Protein AF-A0A399S1W7-F1 (afdb_monomer_lite)

Radius of gyration: 25.56 Å; chains: 1; bounding box: 59×25×67 Å

Organism: NCBI:txid2304593

Secondary structure (DSSP, 8-state):
-HHHHHHHHHHHHHHHHHHHHHHH-HHHHHHHHHHHHHHHHHHHHHHHHHHHH---PPPHHHHHHHHHHHT-HHHHHHH-SEEEEE--GGGPPPTT-SSEEEEEEEEESS-EEEEEEEEEE-TTS-EEEEEEEEE--S--

pLDDT: mean 83.61, std 10.34, range [38.12, 94.06]

Structure (mmCIF, N/CA/C/O backbone):
data_AF-A0A399S1W7-F1
#
_entry.id   AF-A0A399S1W7-F1
#
loop_
_atom_site.group_PDB
_atom_site.id
_atom_site.type_symbol
_atom_site.label_atom_id
_atom_site.label_alt_id
_atom_site.label_comp_id
_atom_site.label_asym_id
_atom_site.label_entity_id
_atom_site.label_seq_id
_atom_site.pdbx_PDB_ins_code
_atom_site.Cartn_x
_atom_site.Cartn_y
_atom_site.Cartn_z
_atom_site.occupancy
_atom_site.B_iso_or_equiv
_atom_site.auth_seq_id
_atom_site.auth_comp_id
_atom_site.auth_asym_id
_atom_site.auth_atom_id
_atom_site.pdbx_PDB_model_num
ATOM 1 N N . MET A 1 1 ? 3.529 -14.231 -20.279 1.00 60.62 1 MET A N 1
ATOM 2 C CA . MET A 1 1 ? 5.004 -14.243 -20.425 1.00 60.62 1 MET A CA 1
ATOM 3 C C . MET A 1 1 ? 5.466 -14.252 -21.884 1.00 60.62 1 MET A C 1
ATOM 5 O O . MET A 1 1 ? 6.255 -13.389 -22.233 1.00 60.62 1 MET A O 1
ATOM 9 N N . ALA A 1 2 ? 4.935 -15.115 -22.764 1.00 69.19 2 ALA A N 1
ATOM 10 C CA . ALA A 1 2 ? 5.343 -15.173 -24.182 1.00 69.19 2 ALA A CA 1
ATOM 11 C C . ALA A 1 2 ? 5.276 -13.824 -24.938 1.00 69.19 2 ALA A C 1
ATOM 13 O O . ALA A 1 2 ? 6.201 -13.476 -25.664 1.00 69.19 2 ALA A O 1
ATOM 14 N N . LYS A 1 3 ? 4.233 -13.012 -24.703 1.00 66.56 3 LYS A N 1
ATOM 15 C CA . LYS A 1 3 ? 4.101 -11.672 -25.309 1.00 66.56 3 LYS A CA 1
ATOM 16 C C . LYS A 1 3 ? 5.251 -10.726 -24.934 1.00 66.56 3 LYS A C 1
ATOM 18 O O . LYS A 1 3 ? 5.726 -9.988 -25.786 1.00 66.56 3 LYS A O 1
ATOM 23 N N . ALA A 1 4 ? 5.724 -10.785 -23.688 1.00 75.88 4 ALA A N 1
ATOM 24 C CA . ALA A 1 4 ? 6.831 -9.950 -23.224 1.00 75.88 4 ALA A CA 1
ATOM 25 C C . ALA A 1 4 ? 8.151 -10.345 -23.901 1.00 75.88 4 ALA A C 1
ATOM 27 O O . ALA A 1 4 ? 8.897 -9.475 -24.332 1.00 75.88 4 ALA A O 1
ATOM 28 N N . VAL A 1 5 ? 8.396 -11.650 -24.073 1.00 83.38 5 VAL A N 1
ATOM 29 C CA . VAL A 1 5 ? 9.595 -12.166 -24.757 1.00 83.38 5 VAL A CA 1
ATOM 30 C C . VAL A 1 5 ? 9.627 -11.735 -26.225 1.00 83.38 5 VAL A C 1
ATOM 32 O O . VAL A 1 5 ? 10.665 -11.292 -26.710 1.00 83.38 5 VAL A O 1
ATOM 35 N N . ILE A 1 6 ? 8.485 -11.800 -26.918 1.00 87.38 6 ILE A N 1
ATOM 36 C CA . ILE A 1 6 ? 8.369 -11.374 -28.322 1.00 87.38 6 ILE A CA 1
ATOM 37 C C . ILE A 1 6 ? 8.650 -9.873 -28.460 1.00 87.38 6 ILE A C 1
ATOM 39 O O . ILE A 1 6 ? 9.431 -9.475 -29.322 1.00 87.38 6 ILE A O 1
ATOM 43 N N . IL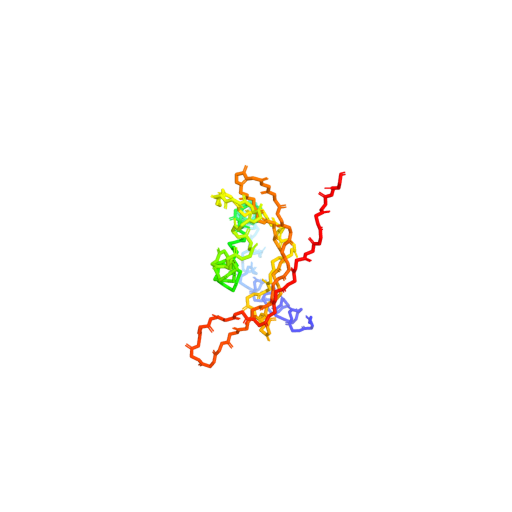E A 1 7 ? 8.070 -9.042 -27.586 1.00 83.69 7 ILE A N 1
ATOM 44 C CA . ILE A 1 7 ? 8.320 -7.591 -27.578 1.00 83.69 7 ILE A CA 1
ATOM 45 C C . ILE A 1 7 ? 9.810 -7.306 -27.354 1.00 83.69 7 ILE A C 1
ATOM 47 O O . ILE A 1 7 ? 10.390 -6.485 -28.060 1.00 83.69 7 ILE A O 1
ATOM 51 N N . LEU A 1 8 ? 10.449 -8.022 -26.428 1.00 82.50 8 LEU A N 1
ATOM 52 C CA . LEU A 1 8 ? 11.870 -7.857 -26.119 1.00 82.50 8 LEU A CA 1
ATOM 53 C C . LEU A 1 8 ? 12.758 -8.204 -27.326 1.00 82.50 8 LEU A C 1
ATOM 55 O O . LEU A 1 8 ? 13.696 -7.469 -27.629 1.00 82.50 8 LEU A O 1
ATOM 59 N N . PHE A 1 9 ? 12.417 -9.261 -28.071 1.00 86.69 9 PHE A N 1
ATOM 60 C CA . PHE A 1 9 ? 13.120 -9.648 -29.299 1.00 86.69 9 PHE A CA 1
ATOM 61 C C . PHE A 1 9 ? 12.989 -8.600 -30.411 1.00 86.69 9 PHE A C 1
ATOM 63 O O . PHE A 1 9 ? 13.986 -8.244 -31.039 1.00 86.69 9 PHE A O 1
ATOM 70 N N . VAL A 1 10 ? 11.781 -8.070 -30.627 1.00 88.75 10 VAL A N 1
ATOM 71 C CA . VAL A 1 10 ? 11.532 -7.020 -31.629 1.00 88.75 10 VAL A CA 1
ATOM 72 C C . VAL A 1 10 ? 12.302 -5.748 -31.274 1.00 88.75 10 VAL A C 1
ATOM 74 O O . VAL A 1 10 ? 13.010 -5.201 -32.117 1.00 88.75 10 VAL A O 1
ATOM 77 N N . VAL A 1 11 ? 12.234 -5.311 -30.013 1.00 87.12 11 VAL A N 1
ATOM 78 C CA . VAL A 1 11 ? 12.962 -4.129 -29.529 1.00 87.12 11 VAL A CA 1
ATOM 79 C C . VAL A 1 11 ? 14.474 -4.324 -29.657 1.00 87.12 11 VAL A C 1
ATOM 81 O O . VAL A 1 11 ? 15.167 -3.428 -30.134 1.00 87.12 11 VAL A O 1
ATOM 84 N N . SER A 1 12 ? 14.993 -5.502 -29.300 1.00 82.94 12 SER A N 1
ATOM 85 C CA . SER A 1 12 ? 16.418 -5.821 -29.429 1.00 82.94 12 SER A CA 1
ATOM 86 C C . SER A 1 12 ? 16.888 -5.804 -30.888 1.00 82.94 12 SER A C 1
ATOM 88 O O . SER A 1 12 ? 17.926 -5.213 -31.187 1.00 82.94 12 SER A O 1
ATOM 90 N N . GLY A 1 13 ? 16.102 -6.363 -31.815 1.00 85.31 13 GLY A N 1
ATOM 91 C CA . GLY A 1 13 ? 16.403 -6.337 -33.249 1.00 85.31 13 GLY A CA 1
ATOM 92 C C . GLY A 1 13 ? 16.420 -4.921 -33.833 1.00 85.31 13 GLY A C 1
ATOM 93 O O . GLY A 1 13 ? 17.345 -4.564 -34.565 1.00 85.31 13 GLY A O 1
ATOM 94 N N . VAL A 1 14 ? 15.447 -4.082 -33.461 1.00 85.12 14 VAL A N 1
ATOM 95 C CA . VAL A 1 14 ? 15.385 -2.672 -33.888 1.00 85.12 14 VAL A CA 1
ATOM 96 C C . VAL A 1 14 ? 16.563 -1.874 -33.328 1.00 85.12 14 VAL A C 1
ATOM 98 O O . VAL A 1 14 ? 17.208 -1.130 -34.068 1.00 85.12 14 VAL A O 1
ATOM 101 N N . LEU A 1 15 ? 16.898 -2.063 -32.047 1.00 83.88 15 LEU A N 1
ATOM 102 C CA . LEU A 1 15 ? 18.073 -1.443 -31.434 1.00 83.88 15 LEU A CA 1
ATOM 103 C C . LEU A 1 15 ? 19.357 -1.887 -32.138 1.00 83.88 15 LEU A C 1
ATOM 105 O O . LEU A 1 15 ? 20.172 -1.043 -32.501 1.00 83.88 15 LEU A O 1
ATOM 109 N N . TYR A 1 16 ? 19.528 -3.184 -32.402 1.00 82.69 16 TYR A N 1
ATOM 110 C CA . TYR A 1 16 ? 20.687 -3.683 -33.137 1.00 82.69 16 TYR A CA 1
ATOM 111 C C . TYR A 1 16 ? 20.820 -3.004 -34.501 1.00 82.69 16 TYR A C 1
ATOM 113 O O . TYR A 1 16 ? 21.907 -2.547 -34.844 1.00 82.69 16 TYR A O 1
ATOM 121 N N . PHE A 1 17 ? 19.723 -2.873 -35.251 1.00 84.75 17 PHE A N 1
ATOM 122 C CA . PHE A 1 17 ? 19.738 -2.232 -36.563 1.00 84.75 17 PHE A CA 1
ATOM 123 C C . PHE A 1 17 ? 20.078 -0.734 -36.485 1.00 84.75 17 PHE A C 1
ATOM 125 O O . PHE A 1 17 ? 20.904 -0.251 -37.258 1.00 84.75 17 PHE A O 1
ATOM 132 N N . LEU A 1 18 ? 19.524 -0.009 -35.507 1.00 78.62 18 LEU A N 1
ATOM 133 C CA . LEU A 1 18 ? 19.838 1.406 -35.263 1.00 78.62 18 LEU A CA 1
ATOM 134 C C . LEU A 1 18 ? 21.304 1.621 -34.854 1.00 78.62 18 LEU A C 1
ATOM 136 O O . LEU A 1 18 ? 21.938 2.589 -35.278 1.00 78.62 18 LEU A O 1
ATOM 140 N N . PHE A 1 19 ? 21.868 0.706 -34.065 1.00 76.31 19 PHE A N 1
ATOM 141 C CA . PHE A 1 19 ? 23.259 0.773 -33.616 1.00 76.31 19 PHE A CA 1
ATOM 142 C C . PHE A 1 19 ? 24.255 0.103 -34.582 1.00 76.31 19 PHE A C 1
ATOM 144 O O . PHE A 1 19 ? 25.461 0.323 -34.455 1.00 76.31 19 PHE A O 1
ATOM 151 N N . TYR A 1 20 ? 23.797 -0.650 -35.586 1.00 77.12 20 TYR A N 1
ATOM 152 C CA . TYR A 1 20 ? 24.627 -1.326 -36.592 1.00 77.12 20 TYR A CA 1
ATOM 153 C C . TYR A 1 20 ? 25.617 -0.396 -37.322 1.00 77.12 20 TYR A C 1
ATOM 155 O O . TYR A 1 20 ? 26.816 -0.710 -37.345 1.00 77.12 20 TYR A O 1
ATOM 163 N N . PRO A 1 21 ? 25.205 0.770 -37.869 1.00 71.25 21 PRO A N 1
ATOM 164 C CA . PRO A 1 21 ? 26.145 1.690 -38.516 1.00 71.25 21 PRO A CA 1
ATOM 165 C C . PRO A 1 21 ? 27.199 2.244 -37.542 1.00 71.25 21 PRO A C 1
ATOM 167 O O . PRO A 1 21 ? 28.344 2.479 -37.935 1.00 71.25 21 PRO A O 1
ATOM 170 N N . PHE A 1 22 ? 26.858 2.382 -36.257 1.00 66.88 22 PHE A N 1
ATOM 171 C CA . PHE A 1 22 ? 27.789 2.811 -35.208 1.00 66.88 22 PHE A CA 1
ATOM 172 C C . PHE A 1 22 ? 28.763 1.701 -34.784 1.00 66.88 22 PHE A C 1
ATOM 174 O O . PHE A 1 22 ? 29.920 1.987 -34.472 1.00 66.88 22 PHE A O 1
ATOM 181 N N . LEU A 1 23 ? 28.329 0.437 -34.817 1.00 68.25 23 LEU A N 1
ATOM 182 C CA . LEU A 1 23 ? 29.146 -0.740 -34.500 1.00 68.25 23 LEU A CA 1
ATOM 183 C C . LEU A 1 23 ? 30.183 -1.051 -35.590 1.00 68.25 23 LEU A C 1
ATOM 185 O O . LEU A 1 23 ? 31.301 -1.465 -35.267 1.00 68.25 23 LEU A O 1
ATOM 189 N N . LYS A 1 24 ? 29.841 -0.823 -36.867 1.00 75.38 24 LYS A N 1
ATOM 190 C CA . LYS A 1 24 ? 30.717 -1.095 -38.021 1.00 75.38 24 LYS A CA 1
ATOM 191 C C . LYS A 1 24 ? 31.921 -0.145 -38.098 1.00 75.38 24 LYS A C 1
ATOM 193 O O . LYS A 1 24 ? 32.989 -0.540 -38.563 1.00 75.38 24 LYS A O 1
ATOM 198 N N . ASN A 1 25 ? 31.789 1.093 -37.618 1.00 79.19 25 ASN A N 1
ATOM 199 C CA . ASN A 1 25 ? 32.861 2.086 -37.681 1.00 79.19 25 ASN A CA 1
ATOM 200 C C . ASN A 1 25 ? 33.778 2.010 -36.441 1.00 79.19 25 ASN A C 1
ATOM 202 O O . ASN A 1 25 ? 33.399 2.415 -35.341 1.00 79.19 25 ASN A O 1
ATOM 206 N N . ARG A 1 26 ? 35.011 1.502 -36.610 1.00 71.75 26 ARG A N 1
ATOM 207 C CA .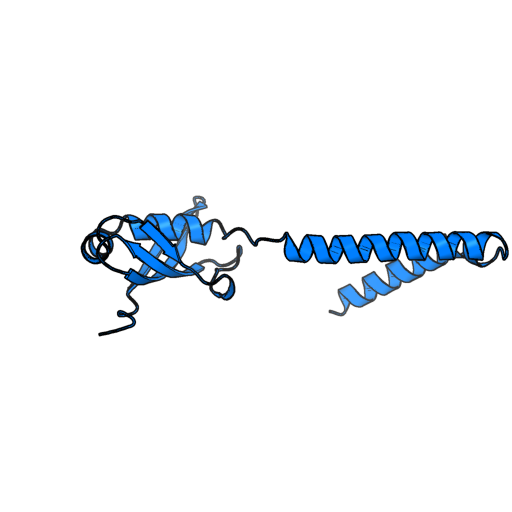 ARG A 1 26 ? 35.957 1.175 -35.514 1.00 71.75 26 ARG A CA 1
ATOM 208 C C . ARG A 1 26 ? 36.269 2.364 -34.592 1.00 71.75 26 ARG A C 1
ATOM 210 O O . ARG A 1 26 ? 36.484 2.165 -33.396 1.00 71.75 26 ARG A O 1
ATOM 217 N N . VAL A 1 27 ? 36.270 3.584 -35.137 1.00 71.25 27 VAL A N 1
ATOM 218 C CA . VAL A 1 27 ? 36.517 4.834 -34.395 1.00 71.25 27 VAL A CA 1
ATOM 219 C C . VAL A 1 27 ? 35.300 5.230 -33.550 1.00 71.25 27 VAL A C 1
ATOM 221 O O . VAL A 1 27 ? 35.448 5.561 -32.373 1.00 71.25 27 VAL A O 1
ATOM 224 N N . ASN A 1 28 ? 34.089 5.126 -34.107 1.00 74.38 28 ASN A N 1
ATOM 225 C CA . ASN A 1 28 ? 32.855 5.454 -33.387 1.00 74.38 28 ASN A CA 1
ATOM 226 C C . ASN A 1 28 ? 32.468 4.377 -32.370 1.00 74.38 28 ASN A C 1
ATOM 228 O O . ASN A 1 28 ? 31.955 4.725 -31.312 1.00 74.38 28 ASN A O 1
ATOM 232 N N . ARG A 1 29 ? 32.826 3.106 -32.598 1.00 75.75 29 ARG A N 1
ATOM 233 C CA . ARG A 1 29 ? 32.538 1.992 -31.680 1.00 75.75 29 ARG A CA 1
ATOM 234 C C . ARG A 1 29 ? 33.005 2.256 -30.246 1.00 75.75 29 ARG A C 1
ATOM 236 O O . ARG A 1 29 ? 32.268 1.988 -29.303 1.00 75.75 29 ARG A O 1
ATOM 243 N N . LYS A 1 30 ? 34.216 2.802 -30.066 1.00 77.69 30 LYS A N 1
ATOM 244 C CA . LYS A 1 30 ? 34.754 3.130 -28.730 1.00 77.69 30 LYS A CA 1
ATOM 245 C C . LYS A 1 30 ? 33.963 4.253 -28.052 1.00 77.69 30 LYS A C 1
ATOM 247 O O . LYS A 1 30 ? 33.717 4.182 -26.852 1.00 77.69 30 LYS A O 1
ATOM 252 N N . LYS A 1 31 ? 33.552 5.272 -28.817 1.00 78.44 31 LYS A N 1
ATOM 253 C CA . LYS A 1 31 ? 32.741 6.389 -28.311 1.00 78.44 31 LYS A CA 1
ATOM 254 C C . LYS A 1 31 ? 31.338 5.911 -27.934 1.00 78.44 31 LYS A C 1
ATOM 256 O O . LYS A 1 31 ? 30.892 6.192 -26.829 1.00 78.44 31 LYS A O 1
ATOM 261 N N . THR A 1 32 ? 30.685 5.137 -28.801 1.00 79.38 32 THR A N 1
ATOM 262 C CA . THR A 1 32 ? 29.346 4.583 -28.561 1.00 79.38 32 THR A CA 1
ATOM 263 C C . THR A 1 32 ? 29.329 3.644 -27.359 1.00 79.38 32 THR A C 1
ATOM 265 O O . THR A 1 32 ? 28.441 3.767 -26.527 1.00 79.38 32 THR A O 1
ATOM 268 N N . LEU A 1 33 ? 30.333 2.771 -27.203 1.00 81.88 33 LEU A N 1
ATOM 269 C CA . LEU A 1 33 ? 30.433 1.888 -26.036 1.00 81.88 33 LEU A CA 1
ATOM 270 C C . LEU A 1 33 ? 30.583 2.682 -24.730 1.00 81.88 33 LEU A C 1
ATOM 272 O O . LEU A 1 33 ? 29.940 2.364 -23.735 1.00 81.88 33 LEU A O 1
ATOM 276 N N . ARG A 1 34 ? 31.402 3.741 -24.736 1.00 82.38 34 ARG A N 1
ATOM 277 C CA . ARG A 1 34 ? 31.585 4.610 -23.567 1.00 82.38 34 ARG A CA 1
ATOM 278 C C . ARG A 1 34 ? 30.285 5.318 -23.185 1.00 82.38 34 ARG A C 1
ATOM 280 O O . ARG A 1 34 ? 29.925 5.314 -22.015 1.00 82.38 34 ARG A O 1
ATOM 287 N N . TRP A 1 35 ? 29.572 5.882 -24.161 1.00 80.88 35 TRP A N 1
ATOM 288 C CA . TRP A 1 35 ? 28.265 6.503 -23.930 1.00 80.88 35 TRP A CA 1
ATOM 289 C C . TRP A 1 35 ? 27.219 5.493 -23.459 1.00 80.88 35 TRP A C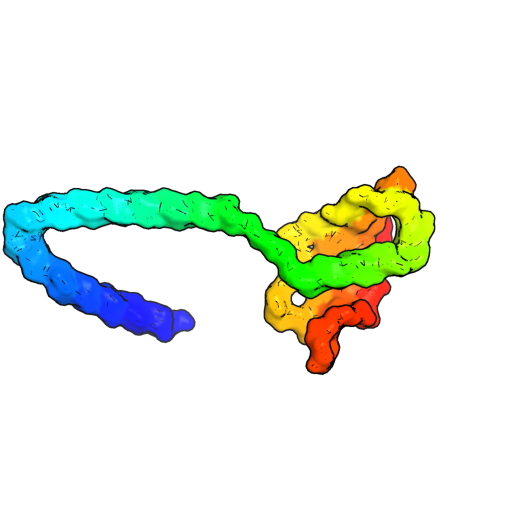 1
ATOM 291 O O . TRP A 1 35 ? 26.497 5.780 -22.512 1.00 80.88 35 TRP A O 1
ATOM 301 N N . PHE A 1 36 ? 27.183 4.298 -24.052 1.00 84.38 36 PHE A N 1
ATOM 302 C CA . PHE A 1 36 ? 26.287 3.225 -23.631 1.00 84.38 36 PHE A CA 1
ATOM 303 C C . PHE A 1 36 ? 26.506 2.852 -22.163 1.00 84.38 36 PHE A C 1
ATOM 305 O O . PHE A 1 36 ? 25.542 2.791 -21.412 1.00 84.38 36 PHE A O 1
ATOM 312 N N . LEU A 1 37 ? 27.759 2.673 -21.731 1.00 86.69 37 LEU A N 1
ATOM 313 C CA . LEU A 1 37 ? 28.072 2.359 -20.334 1.00 86.69 37 LEU A CA 1
ATOM 314 C C . LEU A 1 37 ? 27.646 3.475 -19.370 1.00 86.69 37 LEU A C 1
ATOM 316 O O . LEU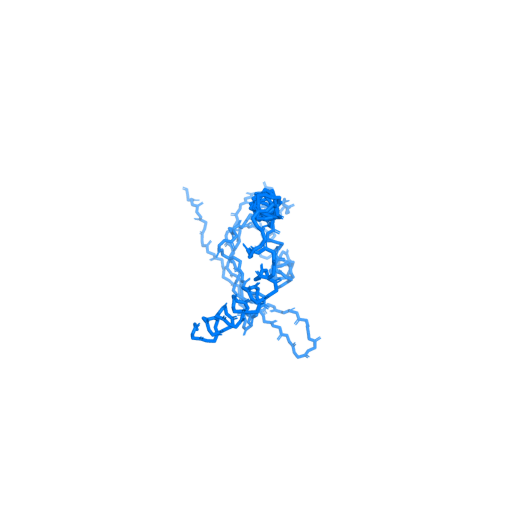 A 1 37 ? 27.136 3.179 -18.295 1.00 86.69 37 LEU A O 1
ATOM 320 N N . ILE A 1 38 ? 27.810 4.744 -19.760 1.00 86.44 38 ILE A N 1
ATOM 321 C CA . ILE A 1 38 ? 27.368 5.895 -18.955 1.00 86.44 38 ILE A CA 1
ATOM 322 C C . ILE A 1 38 ? 25.840 5.908 -18.826 1.00 86.44 38 ILE A C 1
ATOM 324 O O . ILE A 1 38 ? 25.322 6.004 -17.716 1.00 86.44 38 ILE A O 1
ATOM 328 N N . VAL A 1 39 ? 25.117 5.777 -19.943 1.00 84.69 39 VAL A N 1
ATOM 329 C CA . VAL A 1 39 ? 23.645 5.761 -19.952 1.00 84.69 39 VAL A CA 1
ATOM 330 C C . VAL A 1 39 ? 23.109 4.558 -19.180 1.00 84.69 39 VAL A C 1
ATOM 332 O O . VAL A 1 39 ? 22.175 4.700 -18.399 1.00 84.69 39 VAL A O 1
ATOM 335 N N . TYR A 1 40 ? 23.724 3.389 -19.348 1.00 84.44 40 TYR A N 1
ATOM 336 C CA . TYR A 1 40 ? 23.356 2.173 -18.633 1.00 84.44 40 TYR A CA 1
ATOM 337 C C . TYR A 1 40 ? 23.571 2.312 -17.120 1.00 84.44 40 TYR A C 1
ATOM 339 O O . TYR A 1 40 ? 22.673 1.998 -16.343 1.00 84.44 40 TYR A O 1
ATOM 347 N N . GLY A 1 41 ? 24.719 2.850 -16.694 1.00 90.00 41 GLY A N 1
ATOM 348 C CA . GLY A 1 41 ? 24.987 3.131 -15.282 1.00 90.00 41 GLY A CA 1
ATOM 349 C C . GLY A 1 41 ? 23.993 4.131 -14.686 1.00 90.00 41 GLY A C 1
ATOM 350 O O . GLY A 1 41 ? 23.458 3.892 -13.606 1.00 90.00 41 GLY A O 1
ATOM 351 N N . ALA A 1 42 ? 23.683 5.211 -15.408 1.00 88.31 42 ALA A N 1
ATOM 352 C CA . ALA 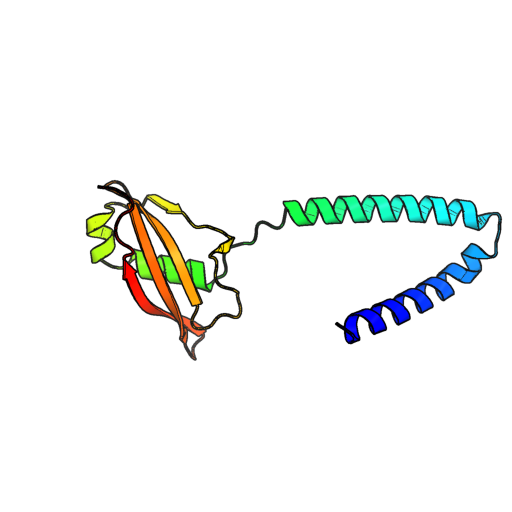A 1 42 ? 22.680 6.187 -14.984 1.00 88.31 42 ALA A CA 1
ATOM 353 C C . ALA A 1 42 ? 21.273 5.572 -14.881 1.00 88.31 42 ALA A C 1
ATOM 355 O O . ALA A 1 42 ? 20.564 5.837 -13.914 1.00 88.31 42 ALA A O 1
ATOM 356 N N . ALA A 1 43 ? 20.884 4.718 -15.832 1.00 87.25 43 ALA A N 1
ATOM 357 C CA . ALA A 1 43 ? 19.601 4.019 -15.809 1.00 87.25 43 ALA A CA 1
ATOM 358 C C . ALA A 1 43 ? 19.490 3.048 -14.623 1.00 87.25 43 ALA A C 1
ATOM 360 O O . ALA A 1 43 ? 18.441 2.992 -13.984 1.00 87.25 43 ALA A O 1
ATOM 361 N N . LEU A 1 44 ? 20.567 2.328 -14.289 1.00 87.38 44 LEU A N 1
ATOM 362 C CA . LEU A 1 44 ? 20.605 1.468 -13.103 1.00 87.38 44 LEU A CA 1
ATOM 363 C C . LEU A 1 44 ? 20.448 2.274 -11.815 1.00 87.38 44 LEU A C 1
ATOM 365 O O . LEU A 1 44 ? 19.611 1.925 -10.987 1.00 87.38 44 LEU A O 1
ATOM 369 N N . LEU A 1 45 ? 21.197 3.373 -11.673 1.00 86.50 45 LEU A N 1
ATOM 370 C CA . LEU A 1 45 ? 21.082 4.253 -10.509 1.00 86.50 45 LEU A CA 1
ATOM 371 C C . LEU A 1 45 ? 19.668 4.822 -10.385 1.00 86.50 45 LEU A C 1
ATOM 373 O O . LEU A 1 45 ? 19.071 4.750 -9.313 1.00 86.50 45 LEU A O 1
ATOM 377 N N . PHE A 1 46 ? 19.097 5.313 -11.486 1.00 86.00 46 PHE A N 1
ATOM 378 C CA . PHE A 1 46 ? 17.730 5.822 -11.501 1.00 86.00 46 PHE A CA 1
ATOM 379 C C . PHE A 1 46 ? 16.717 4.735 -11.124 1.00 86.00 46 PHE A C 1
ATOM 381 O O . PHE A 1 46 ? 15.867 4.979 -10.280 1.00 86.00 46 PHE A O 1
ATOM 388 N N . SER A 1 47 ? 16.855 3.514 -11.651 1.00 78.94 47 SER A N 1
ATOM 389 C CA . SER A 1 47 ? 15.999 2.380 -11.283 1.00 78.94 47 SER A CA 1
ATOM 390 C C . SER A 1 47 ? 16.095 2.031 -9.798 1.00 78.94 47 SER A C 1
ATOM 392 O O . SER A 1 47 ? 15.070 1.764 -9.177 1.00 78.94 47 SER A O 1
ATOM 394 N N . THR A 1 48 ? 17.299 2.031 -9.216 1.00 78.56 48 THR A N 1
ATOM 395 C CA . THR A 1 48 ? 17.465 1.777 -7.778 1.00 78.56 48 THR A CA 1
ATOM 396 C C . THR A 1 48 ? 16.848 2.890 -6.939 1.00 78.56 48 THR A C 1
ATOM 398 O O . THR A 1 48 ? 16.123 2.606 -5.994 1.00 78.56 48 THR A O 1
ATOM 401 N N . ILE A 1 49 ? 17.053 4.155 -7.314 1.00 79.75 49 ILE A N 1
ATOM 402 C CA . ILE A 1 49 ? 16.462 5.301 -6.616 1.00 79.75 49 ILE A CA 1
ATOM 403 C C . ILE A 1 49 ? 14.935 5.245 -6.723 1.00 79.75 49 ILE A C 1
ATOM 405 O O . ILE A 1 49 ? 14.260 5.319 -5.706 1.00 79.75 49 ILE A O 1
ATOM 409 N N . SER A 1 50 ? 14.367 5.037 -7.912 1.00 68.69 50 SER A N 1
ATOM 410 C CA . SER A 1 50 ? 12.916 4.915 -8.090 1.00 68.69 50 SER A CA 1
ATOM 411 C C . SER A 1 50 ? 12.311 3.763 -7.290 1.00 68.69 50 SER A C 1
ATOM 413 O O . SER A 1 50 ? 11.193 3.905 -6.806 1.00 68.69 50 SER A O 1
ATOM 415 N N . TYR A 1 51 ? 13.035 2.655 -7.116 1.00 74.75 51 TYR A N 1
ATOM 416 C CA . TYR A 1 51 ? 12.600 1.561 -6.250 1.00 74.75 51 TYR A CA 1
ATOM 417 C C . TYR A 1 51 ? 12.516 1.999 -4.780 1.00 74.75 51 TYR A C 1
ATOM 419 O O . TYR A 1 51 ? 11.498 1.772 -4.139 1.00 74.75 51 TYR A O 1
ATOM 427 N N . TYR A 1 52 ? 13.533 2.701 -4.267 1.00 68.25 52 TYR A N 1
ATOM 428 C CA . TYR A 1 52 ? 13.524 3.212 -2.889 1.00 68.25 52 TYR A CA 1
ATOM 429 C C . TYR A 1 52 ? 12.544 4.374 -2.661 1.00 68.25 52 TYR A C 1
ATOM 431 O O . TYR A 1 52 ? 12.044 4.531 -1.554 1.00 68.25 52 TYR A O 1
ATOM 439 N N . PHE A 1 53 ? 12.260 5.180 -3.687 1.00 65.62 53 PHE A N 1
ATOM 440 C CA . PHE A 1 53 ? 11.321 6.308 -3.616 1.00 65.62 53 PHE A CA 1
ATOM 441 C C . PHE A 1 53 ? 9.879 5.944 -3.980 1.00 65.62 53 PHE A C 1
ATOM 443 O O . PHE A 1 53 ? 8.992 6.792 -3.875 1.00 65.62 53 PHE A O 1
ATOM 450 N N . SER A 1 54 ? 9.617 4.703 -4.392 1.00 60.38 54 SER A N 1
ATOM 451 C CA . SER A 1 54 ? 8.254 4.192 -4.516 1.00 60.38 54 SER A CA 1
ATOM 452 C C . SER A 1 54 ? 7.731 3.852 -3.121 1.00 60.38 54 SER A C 1
ATOM 454 O O . SER A 1 54 ? 7.513 2.692 -2.794 1.00 60.38 54 SER A O 1
ATOM 456 N N . GLU A 1 55 ? 7.547 4.872 -2.278 1.00 60.62 55 GLU A N 1
ATOM 457 C CA . GLU A 1 55 ? 6.606 4.763 -1.168 1.00 60.62 55 GLU A CA 1
ATOM 458 C C . GLU A 1 55 ? 5.243 4.493 -1.806 1.00 60.62 55 GLU A C 1
ATOM 460 O O . GLU A 1 55 ? 4.616 5.390 -2.381 1.00 60.62 55 GLU A O 1
ATOM 465 N N . GLU A 1 56 ? 4.831 3.223 -1.801 1.00 69.44 56 GLU A N 1
ATOM 466 C CA . GLU A 1 56 ? 3.503 2.813 -2.232 1.00 69.44 56 GLU A CA 1
ATOM 467 C C . GLU A 1 56 ? 2.497 3.552 -1.358 1.00 69.44 56 GLU A C 1
ATOM 469 O O . GLU A 1 56 ? 2.242 3.202 -0.207 1.00 69.44 56 GLU A O 1
ATOM 474 N N . LYS A 1 57 ? 1.961 4.649 -1.898 1.00 79.31 57 LYS A N 1
ATOM 475 C CA . LYS A 1 57 ? 0.883 5.372 -1.241 1.00 79.31 57 LYS A CA 1
ATOM 476 C C . LYS A 1 57 ? -0.257 4.381 -1.020 1.00 79.31 57 LYS A C 1
ATOM 478 O O . LYS A 1 57 ? -0.637 3.700 -1.979 1.00 79.31 57 LYS A O 1
ATOM 483 N N . PRO A 1 58 ? -0.823 4.315 0.195 1.00 85.62 58 PRO A N 1
ATOM 484 C CA . PRO A 1 58 ? -1.930 3.419 0.457 1.00 85.62 58 PRO A CA 1
ATOM 485 C C . PRO A 1 58 ? -3.079 3.721 -0.518 1.00 85.62 58 PRO A C 1
ATOM 487 O O . PRO A 1 58 ? -3.350 4.892 -0.816 1.00 85.62 58 PRO A O 1
ATOM 490 N N . PRO A 1 59 ? -3.747 2.685 -1.047 1.00 89.19 59 PRO A N 1
ATOM 491 C CA . PRO A 1 59 ? -4.818 2.850 -2.015 1.00 89.19 59 PRO A CA 1
ATOM 492 C C . PRO A 1 59 ? -6.002 3.595 -1.393 1.00 89.19 59 PRO A C 1
ATOM 494 O O . PRO A 1 59 ? -6.251 3.534 -0.188 1.00 89.19 59 PRO A O 1
ATOM 497 N N . GLU A 1 60 ? -6.783 4.265 -2.238 1.00 90.00 60 GLU A N 1
ATOM 498 C CA . GLU A 1 60 ? -7.962 5.031 -1.813 1.00 90.00 60 GLU A CA 1
ATOM 499 C C . GLU A 1 60 ? -8.961 4.179 -1.009 1.00 90.00 60 GLU A C 1
ATOM 501 O O . GLU A 1 60 ? -9.538 4.657 -0.034 1.00 90.00 60 GLU A O 1
ATOM 506 N N . SER A 1 61 ? -9.113 2.901 -1.375 1.00 90.31 61 SER A N 1
ATOM 507 C CA . SER A 1 61 ? -9.956 1.929 -0.667 1.00 90.31 61 SER A CA 1
ATOM 508 C C . SER A 1 61 ? -9.572 1.778 0.804 1.00 90.31 61 SER A C 1
ATOM 510 O O . SER A 1 61 ? -10.445 1.717 1.669 1.00 90.31 61 SER A O 1
ATOM 512 N N . PHE A 1 62 ? -8.270 1.762 1.092 1.00 92.75 62 PHE A N 1
ATOM 513 C CA . PHE A 1 62 ? -7.748 1.663 2.445 1.00 92.75 62 PHE A CA 1
ATOM 514 C C . PHE A 1 62 ? -7.990 2.955 3.221 1.00 92.75 62 PHE A C 1
ATOM 516 O O . PHE A 1 62 ? -8.523 2.908 4.327 1.00 92.75 62 PHE A O 1
ATOM 523 N N . LEU A 1 63 ? -7.667 4.111 2.631 1.00 92.00 63 LEU A N 1
ATOM 524 C CA . LEU A 1 63 ? -7.845 5.411 3.285 1.00 92.00 63 LEU A CA 1
ATOM 525 C C . LEU A 1 63 ? -9.311 5.661 3.666 1.00 92.00 63 LEU A C 1
ATOM 527 O O . LEU A 1 63 ? -9.600 5.948 4.827 1.00 92.00 63 LEU A O 1
ATOM 531 N N . GLN A 1 64 ? -10.238 5.472 2.722 1.00 92.50 64 GLN A N 1
ATOM 532 C CA . GLN A 1 64 ? -11.668 5.653 2.989 1.00 92.50 64 GLN A CA 1
ATOM 533 C C . GLN A 1 64 ? -12.203 4.602 3.963 1.00 92.50 64 GLN A C 1
ATOM 535 O O . GLN A 1 64 ? -12.986 4.919 4.856 1.00 92.50 64 GLN A O 1
ATOM 540 N N . GLY A 1 65 ? -11.768 3.346 3.839 1.00 91.25 65 GLY A N 1
ATOM 541 C CA . GLY A 1 65 ? -12.198 2.295 4.753 1.00 91.25 65 GLY A CA 1
ATOM 542 C C . GLY A 1 65 ? -11.757 2.532 6.194 1.00 91.25 65 GLY A C 1
ATOM 543 O O . GLY A 1 65 ? -12.550 2.361 7.117 1.00 91.25 65 GLY A O 1
ATOM 544 N N . VAL A 1 66 ? -10.530 3.008 6.396 1.00 92.44 66 VAL A N 1
ATOM 545 C CA . VAL A 1 66 ? -10.026 3.419 7.710 1.00 92.44 66 VAL A CA 1
ATOM 546 C C . VAL A 1 66 ? -10.869 4.555 8.297 1.00 92.44 66 VAL A C 1
ATOM 548 O O . VAL A 1 66 ? -11.179 4.527 9.487 1.00 92.44 66 VAL A O 1
ATOM 551 N N . GLU A 1 67 ? -11.265 5.546 7.495 1.00 92.31 67 GLU A N 1
ATOM 552 C CA . GLU A 1 67 ? -12.142 6.632 7.953 1.00 92.31 67 GLU A CA 1
ATOM 553 C C . GLU A 1 67 ? -13.526 6.131 8.375 1.00 92.31 67 GLU A C 1
ATOM 555 O O . GLU A 1 67 ? -14.012 6.518 9.439 1.00 92.31 67 GLU A O 1
ATOM 560 N N . LEU A 1 68 ? -14.126 5.221 7.601 1.00 91.56 68 LEU A N 1
ATOM 561 C CA . LEU A 1 68 ? -15.411 4.602 7.941 1.00 91.56 68 LEU A CA 1
ATOM 562 C C . LEU A 1 68 ? -15.336 3.822 9.259 1.00 91.56 68 LEU A C 1
ATOM 564 O O . LEU A 1 68 ? -16.241 3.903 10.088 1.00 91.56 68 LEU A O 1
ATOM 568 N N . VAL A 1 69 ? -14.239 3.097 9.481 1.00 90.06 69 VAL A N 1
ATOM 569 C CA . VAL A 1 69 ? -14.021 2.340 10.719 1.00 90.06 69 VAL A CA 1
ATOM 570 C C . VAL A 1 69 ? -13.805 3.275 11.914 1.00 90.06 69 VAL A C 1
ATOM 572 O O . VAL A 1 69 ? -14.377 3.042 12.976 1.00 90.06 69 VAL A O 1
ATOM 575 N N . LYS A 1 70 ? -13.048 4.371 11.761 1.00 89.56 70 LYS A N 1
ATOM 576 C CA . LYS A 1 70 ? -12.828 5.363 12.836 1.00 89.56 70 LYS A CA 1
ATOM 577 C C . LYS A 1 70 ? -14.120 5.999 13.354 1.00 89.56 70 LYS A C 1
ATOM 579 O O . LYS A 1 70 ? -14.152 6.459 14.491 1.00 89.56 70 LYS A O 1
ATOM 584 N N . GLN A 1 71 ? -15.165 6.050 12.532 1.00 88.31 71 GLN A N 1
ATOM 585 C CA . GLN A 1 71 ? -16.463 6.607 12.913 1.00 88.31 71 GLN A CA 1
ATOM 586 C C . GLN A 1 71 ? -17.326 5.627 13.727 1.00 88.31 71 GLN A C 1
ATOM 588 O O . GLN A 1 71 ? -18.371 6.029 14.237 1.00 88.31 71 GLN A O 1
ATOM 593 N N . GLN A 1 72 ? -16.915 4.361 13.887 1.00 87.56 72 GLN A N 1
ATOM 594 C CA . GLN A 1 72 ? -17.677 3.382 14.660 1.00 87.56 72 GLN A CA 1
ATOM 595 C C . GLN A 1 72 ? -17.596 3.668 16.173 1.00 87.56 72 GLN A C 1
ATOM 597 O O . GLN A 1 72 ? -16.515 3.560 16.760 1.00 87.56 72 GLN A O 1
ATOM 602 N N . PRO A 1 73 ? -18.730 3.932 16.858 1.00 86.12 73 PRO A N 1
ATOM 603 C CA . PRO A 1 73 ? -18.729 4.279 18.283 1.00 86.12 73 PRO A CA 1
ATOM 604 C C . PRO A 1 73 ? -18.106 3.207 19.187 1.00 86.12 73 PRO A C 1
ATOM 606 O O . PRO A 1 73 ? -17.475 3.534 20.190 1.00 86.12 73 PRO A O 1
ATOM 609 N N . GLN A 1 74 ? -18.253 1.932 18.808 1.00 87.12 74 GLN A N 1
ATOM 610 C CA . GLN A 1 74 ? -17.749 0.778 19.562 1.00 87.12 74 GLN A CA 1
ATOM 611 C C . GLN A 1 74 ? -16.216 0.741 19.642 1.00 87.12 74 GLN A C 1
ATOM 613 O O . GLN A 1 74 ? -15.656 0.274 20.632 1.00 87.12 74 GLN A O 1
ATOM 618 N N . LEU A 1 75 ? -15.529 1.241 18.611 1.00 84.12 75 LEU A N 1
ATOM 619 C CA . LEU A 1 75 ? -14.069 1.287 18.576 1.00 84.12 75 LEU A CA 1
ATOM 620 C C . LEU A 1 75 ? -13.553 2.496 19.348 1.00 84.12 75 LEU A C 1
ATOM 622 O O . LEU A 1 75 ? -12.626 2.363 20.147 1.00 84.12 75 LEU A O 1
ATOM 626 N N . THR A 1 76 ? -14.203 3.650 19.192 1.00 84.25 76 THR A N 1
ATOM 627 C CA . THR A 1 76 ? -13.856 4.881 19.916 1.00 84.25 76 THR A CA 1
ATOM 628 C C . THR A 1 76 ? -13.936 4.695 21.430 1.00 84.25 76 THR A C 1
ATOM 630 O O . THR A 1 76 ? -13.061 5.171 22.150 1.00 84.25 76 THR A O 1
ATOM 633 N N . SER A 1 77 ? -14.921 3.941 21.935 1.00 86.75 77 SER A N 1
ATOM 634 C CA . SER A 1 77 ? -15.006 3.637 23.369 1.00 86.75 77 SER A CA 1
ATOM 635 C C . SER A 1 77 ? -13.864 2.750 23.879 1.00 86.75 77 SER A C 1
ATOM 637 O O . SER A 1 77 ? -13.543 2.810 25.061 1.00 86.75 77 SER A O 1
ATOM 639 N N . LYS A 1 78 ? -13.245 1.936 23.011 1.00 85.06 78 LYS A N 1
ATOM 640 C CA . LYS A 1 78 ? -12.143 1.026 23.371 1.00 85.06 78 LYS A CA 1
ATOM 641 C C . LYS A 1 78 ? -10.776 1.699 23.296 1.00 85.06 78 LYS A C 1
ATOM 643 O O . LYS A 1 78 ? -9.970 1.559 24.210 1.00 85.06 78 LYS A O 1
ATOM 648 N N . ILE A 1 79 ? -10.509 2.437 22.220 1.00 88.69 79 ILE A N 1
ATOM 649 C CA . ILE A 1 79 ? -9.196 3.066 22.002 1.00 88.69 79 ILE A CA 1
ATOM 650 C C . ILE A 1 79 ? -9.085 4.452 22.651 1.00 88.69 79 ILE A C 1
ATOM 652 O O . ILE A 1 79 ? -7.975 4.943 22.853 1.00 88.69 79 ILE A O 1
ATOM 656 N N . GLY A 1 80 ? -10.205 5.096 22.994 1.00 88.75 80 GLY A N 1
ATOM 657 C CA . GLY A 1 80 ? -10.234 6.486 23.447 1.00 88.75 80 GLY A CA 1
ATOM 658 C C . GLY A 1 80 ? -10.064 7.470 22.284 1.00 88.75 80 GLY A C 1
ATOM 659 O O . GLY A 1 80 ? -10.597 7.262 21.195 1.00 88.75 80 GLY A O 1
ATOM 660 N N . GLN A 1 81 ? -9.319 8.560 22.495 1.00 89.88 81 GLN A N 1
ATOM 661 C CA . GLN A 1 81 ? -9.037 9.511 21.416 1.00 89.88 81 GLN A CA 1
ATOM 662 C C . GLN A 1 81 ? -8.065 8.890 20.411 1.00 89.88 81 GLN A C 1
ATOM 664 O O . GLN A 1 81 ? -7.008 8.387 20.793 1.00 89.88 81 GLN A O 1
ATOM 669 N N . PHE A 1 82 ? -8.418 8.939 19.127 1.00 91.62 82 PHE A N 1
ATOM 670 C CA . PHE A 1 82 ? -7.582 8.436 18.040 1.00 91.62 82 PHE A CA 1
ATOM 671 C C . PHE A 1 82 ? -6.210 9.134 18.016 1.00 91.62 82 PHE A C 1
ATOM 673 O O . PHE A 1 82 ? -6.138 10.360 18.070 1.00 91.62 82 PHE A O 1
ATOM 680 N N . LYS A 1 83 ? -5.132 8.349 17.891 1.00 91.94 83 LYS A N 1
ATOM 681 C CA . LYS A 1 83 ? -3.761 8.852 17.723 1.00 91.94 83 LYS A CA 1
ATOM 682 C C . LYS A 1 83 ? -3.206 8.538 16.342 1.00 91.94 83 LYS A C 1
ATOM 684 O O . LYS A 1 83 ? -2.823 9.450 15.618 1.00 91.94 83 LYS A O 1
ATOM 689 N N . GLN A 1 84 ? -3.139 7.256 15.986 1.00 92.75 84 GLN A N 1
ATOM 690 C CA . GLN A 1 84 ? -2.521 6.820 14.734 1.00 92.75 84 GLN A CA 1
ATOM 691 C C . GLN A 1 84 ? -3.076 5.486 14.231 1.00 92.75 84 GLN A C 1
ATOM 693 O O . GLN A 1 84 ? -3.697 4.726 14.976 1.00 92.75 84 GLN A O 1
ATOM 698 N N . VAL A 1 85 ? -2.848 5.218 12.944 1.00 93.06 85 VAL A N 1
ATOM 699 C CA . VAL A 1 85 ? -3.130 3.931 12.298 1.00 93.06 85 VAL A CA 1
ATOM 700 C C . VAL A 1 85 ? -1.800 3.282 11.966 1.00 93.06 85 VAL A C 1
ATOM 702 O O . VAL A 1 85 ? -0.956 3.914 11.337 1.00 93.06 85 VAL A O 1
ATOM 705 N N . VAL A 1 86 ? -1.628 2.032 12.375 1.00 91.75 86 VAL A N 1
ATOM 706 C CA . VAL A 1 86 ? -0.462 1.216 12.037 1.00 91.75 86 VAL A CA 1
ATOM 707 C C . VAL A 1 86 ? -0.928 0.102 11.111 1.00 91.75 86 VAL A C 1
ATOM 709 O O . VAL A 1 86 ? -1.921 -0.559 11.398 1.00 91.75 86 VAL A O 1
ATOM 712 N N . TYR A 1 87 ? -0.240 -0.100 9.995 1.00 91.31 87 TYR A N 1
ATOM 713 C CA . TYR A 1 87 ? -0.555 -1.146 9.026 1.00 91.31 87 TYR A CA 1
ATOM 714 C C . TYR A 1 87 ? 0.731 -1.679 8.401 1.00 91.31 87 TYR A C 1
ATOM 716 O O . TYR A 1 87 ? 1.759 -1.001 8.410 1.00 91.31 87 TYR A O 1
ATOM 724 N N . ASN A 1 88 ? 0.668 -2.903 7.886 1.00 88.19 88 ASN A N 1
ATOM 725 C CA . ASN A 1 88 ? 1.734 -3.488 7.088 1.00 88.19 88 ASN A CA 1
ATOM 726 C C . ASN A 1 88 ? 1.448 -3.213 5.606 1.00 88.19 88 ASN A C 1
ATOM 728 O O . ASN A 1 88 ? 0.317 -3.394 5.154 1.00 88.19 88 ASN A O 1
ATOM 732 N N . ASN A 1 89 ? 2.462 -2.796 4.848 1.00 85.00 89 ASN A N 1
ATOM 733 C CA . ASN A 1 89 ? 2.324 -2.560 3.410 1.00 85.00 89 ASN A CA 1
ATOM 734 C C . ASN A 1 89 ? 1.964 -3.846 2.652 1.00 85.00 89 ASN A C 1
ATOM 736 O O . ASN A 1 89 ? 1.245 -3.788 1.660 1.00 85.00 89 ASN A O 1
ATOM 740 N N . GLU A 1 90 ? 2.397 -5.007 3.150 1.00 85.56 90 GLU A N 1
ATOM 741 C CA . GLU A 1 90 ? 2.065 -6.314 2.565 1.00 85.56 90 GLU A CA 1
ATOM 742 C C . GLU A 1 90 ? 0.579 -6.684 2.721 1.00 85.56 90 GLU A C 1
ATOM 744 O O . GLU A 1 90 ? 0.063 -7.489 1.946 1.00 85.56 90 GLU A O 1
ATOM 749 N N . ASP A 1 91 ? -0.111 -6.075 3.691 1.00 86.44 91 ASP A N 1
ATOM 750 C CA . ASP A 1 91 ? -1.533 -6.294 3.975 1.00 86.44 91 ASP A CA 1
ATOM 751 C C . ASP A 1 91 ? -2.444 -5.247 3.305 1.00 86.44 91 AS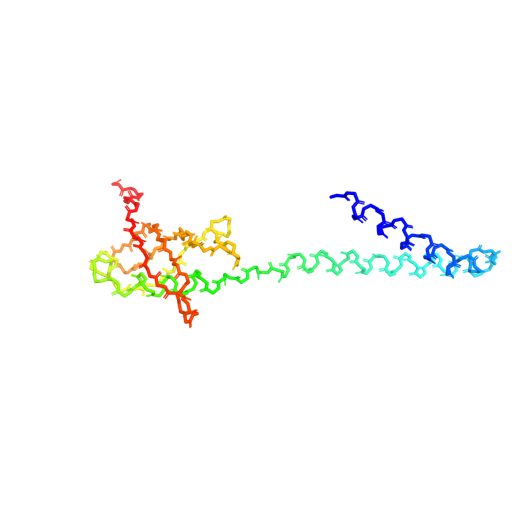P A C 1
ATOM 753 O O . ASP A 1 91 ? -3.663 -5.252 3.510 1.00 86.44 91 ASP A O 1
ATOM 757 N N . LEU A 1 92 ? -1.881 -4.326 2.512 1.00 89.69 92 LEU A N 1
ATOM 758 C CA . LEU A 1 92 ? -2.676 -3.354 1.770 1.00 89.69 92 LEU A CA 1
ATOM 759 C C . LEU A 1 92 ? -3.463 -4.047 0.645 1.00 89.69 92 LEU A C 1
ATOM 761 O O . LEU A 1 92 ? -2.916 -4.879 -0.085 1.00 89.69 92 LEU A O 1
ATOM 765 N N . PRO A 1 93 ? -4.742 -3.684 0.440 1.00 89.38 93 PRO A N 1
ATOM 766 C CA . PRO A 1 93 ? -5.509 -4.208 -0.681 1.00 89.38 93 PRO A CA 1
ATOM 767 C C . PRO A 1 93 ? -4.916 -3.717 -2.003 1.00 89.38 93 PRO A C 1
ATOM 769 O O . PRO A 1 93 ? -4.339 -2.633 -2.090 1.00 89.38 93 PRO A O 1
ATOM 772 N N . ARG A 1 94 ? -5.113 -4.463 -3.088 1.00 87.00 94 ARG A N 1
ATOM 773 C CA . ARG A 1 94 ? -4.728 -3.966 -4.413 1.00 87.00 94 ARG A CA 1
ATOM 774 C C . ARG A 1 94 ? -5.726 -2.897 -4.867 1.00 87.00 94 ARG A C 1
ATOM 776 O O . ARG A 1 94 ? -6.911 -2.990 -4.546 1.00 87.00 94 ARG A O 1
ATOM 783 N N . PRO A 1 95 ? -5.318 -1.927 -5.707 1.00 84.75 95 PRO A N 1
ATOM 784 C CA . PRO A 1 95 ? -6.240 -0.922 -6.247 1.00 84.75 95 PRO A CA 1
ATOM 785 C C . PRO A 1 95 ? -7.432 -1.507 -7.029 1.00 84.75 95 PRO A C 1
ATOM 787 O O . PRO A 1 95 ? -8.462 -0.852 -7.170 1.00 84.75 95 PRO A O 1
ATOM 790 N N . SER A 1 96 ? -7.285 -2.727 -7.554 1.00 86.25 96 SER A N 1
ATOM 791 C CA . SER A 1 96 ? -8.317 -3.467 -8.288 1.00 86.25 96 SER A CA 1
ATOM 792 C C . SER A 1 96 ? -9.286 -4.260 -7.406 1.00 86.25 96 SER A C 1
ATOM 794 O O . SER A 1 96 ? -10.257 -4.798 -7.937 1.00 86.25 96 SER A O 1
ATOM 796 N N . ASP A 1 97 ? -9.023 -4.393 -6.104 1.00 87.50 97 ASP A N 1
ATOM 797 C CA . ASP A 1 97 ? -9.795 -5.283 -5.236 1.00 87.50 97 ASP A CA 1
ATOM 798 C C . ASP A 1 97 ? -11.156 -4.665 -4.888 1.00 87.50 97 ASP A C 1
ATOM 800 O O . ASP A 1 97 ? -11.250 -3.540 -4.396 1.00 87.50 97 ASP A O 1
ATOM 804 N N . ASN A 1 98 ? -12.232 -5.410 -5.152 1.00 90.06 98 ASN A N 1
ATOM 805 C CA . ASN A 1 98 ? -13.595 -5.054 -4.768 1.00 90.06 98 ASN A CA 1
ATOM 806 C C . ASN A 1 98 ? -14.419 -6.340 -4.535 1.00 90.06 98 ASN A C 1
ATOM 808 O O . ASN A 1 98 ? -14.745 -7.020 -5.511 1.00 90.06 98 ASN A O 1
ATOM 812 N N . PRO A 1 99 ? -14.775 -6.688 -3.287 1.00 91.88 99 PRO A N 1
ATOM 813 C CA . PRO A 1 99 ? -14.483 -5.952 -2.057 1.00 91.88 99 PRO A CA 1
ATOM 814 C C . PRO A 1 99 ? -12.993 -5.996 -1.679 1.00 91.88 99 PRO A C 1
ATOM 816 O O . PRO A 1 99 ? -12.318 -6.999 -1.900 1.00 91.88 99 PRO A O 1
ATOM 819 N N . ALA A 1 100 ? -12.497 -4.911 -1.090 1.00 92.50 100 ALA A N 1
ATOM 820 C CA . ALA A 1 100 ? -11.160 -4.809 -0.521 1.00 92.50 100 ALA A CA 1
ATOM 821 C C . ALA A 1 100 ? -11.187 -5.218 0.959 1.00 92.50 100 ALA A C 1
ATOM 823 O O . ALA A 1 100 ? -12.048 -4.773 1.722 1.00 92.50 100 ALA A O 1
ATOM 824 N N . ILE A 1 101 ? -10.235 -6.060 1.357 1.00 93.56 101 ILE A N 1
ATOM 825 C CA . ILE A 1 101 ? -10.030 -6.480 2.746 1.00 93.56 101 ILE A CA 1
ATOM 826 C C . ILE A 1 101 ? -8.919 -5.610 3.329 1.00 93.56 101 ILE A C 1
ATOM 828 O O . ILE A 1 101 ? -7.872 -5.439 2.713 1.00 93.56 101 ILE A O 1
ATOM 832 N N . LEU A 1 102 ? -9.169 -5.038 4.498 1.00 93.50 102 LEU A N 1
ATOM 833 C CA . LEU A 1 102 ? -8.303 -4.093 5.182 1.00 93.50 102 LEU A CA 1
ATOM 834 C C . LEU A 1 102 ? -7.888 -4.703 6.513 1.00 93.50 102 LEU A C 1
ATOM 836 O O . LEU A 1 102 ? -8.750 -5.081 7.304 1.00 93.50 102 LEU A O 1
ATOM 840 N N . LYS A 1 103 ? -6.585 -4.747 6.778 1.00 93.19 103 LYS A N 1
ATOM 841 C CA . LYS A 1 103 ? -6.035 -5.164 8.069 1.00 93.19 103 LYS A CA 1
ATOM 842 C C . LYS A 1 103 ? -5.153 -4.054 8.606 1.00 93.19 103 LYS A C 1
ATOM 844 O O . LYS A 1 103 ? -4.180 -3.660 7.970 1.00 93.19 103 LYS A O 1
ATOM 849 N N . PHE A 1 104 ? -5.523 -3.507 9.755 1.00 93.25 104 PHE A N 1
ATOM 850 C CA . PHE A 1 104 ? -4.776 -2.423 10.383 1.00 93.25 104 PHE A CA 1
ATOM 851 C C . PHE A 1 104 ? -5.028 -2.373 11.885 1.00 93.25 104 PHE A C 1
ATOM 853 O O . PHE A 1 104 ? -6.025 -2.875 12.394 1.00 93.25 104 PHE A O 1
ATOM 860 N N . THR A 1 105 ? -4.127 -1.716 12.600 1.00 92.94 105 THR A N 1
ATOM 861 C CA . THR A 1 105 ? -4.226 -1.476 14.035 1.00 92.94 105 THR A CA 1
ATOM 862 C C . THR A 1 105 ? -4.568 -0.014 14.277 1.00 92.94 105 THR A C 1
ATOM 864 O O . THR A 1 105 ? -3.829 0.891 13.882 1.00 92.94 105 THR A O 1
ATOM 867 N N . LEU A 1 106 ? -5.688 0.227 14.954 1.00 91.94 106 LEU A N 1
ATOM 868 C CA . LEU A 1 106 ? -6.057 1.545 15.453 1.00 91.94 106 LEU A CA 1
ATOM 869 C C . LEU A 1 106 ? -5.452 1.748 16.833 1.00 91.94 106 LEU A C 1
ATOM 871 O O . LEU A 1 106 ? -5.721 0.975 17.748 1.00 91.94 106 LEU A O 1
ATOM 875 N N . GLN A 1 107 ? -4.666 2.808 16.990 1.00 92.06 107 GLN A N 1
ATOM 876 C CA . GLN A 1 107 ? -4.097 3.197 18.273 1.00 92.06 107 GLN A CA 1
ATOM 877 C C . GLN A 1 107 ? -4.740 4.491 18.756 1.00 92.06 107 GLN A C 1
ATOM 879 O O . GLN A 1 107 ? -4.802 5.485 18.023 1.00 92.06 107 GLN A O 1
ATOM 884 N N . GLY A 1 108 ? -5.196 4.484 20.003 1.00 91.19 108 GLY A N 1
ATOM 885 C CA . GLY A 1 108 ? -5.723 5.658 20.680 1.00 91.19 108 GLY A CA 1
ATOM 886 C C . GLY A 1 108 ? -5.026 5.935 22.009 1.00 91.19 108 GLY A C 1
ATOM 887 O O . GLY A 1 108 ? -3.954 5.407 22.305 1.00 91.19 108 GLY A O 1
ATOM 888 N N . THR A 1 109 ? -5.602 6.830 22.805 1.00 91.19 109 THR A N 1
ATOM 889 C CA . THR A 1 109 ? -5.077 7.203 24.126 1.00 91.19 109 THR A CA 1
ATOM 890 C C . THR A 1 109 ? -5.164 6.087 25.156 1.00 91.19 109 THR A C 1
ATOM 892 O O . THR A 1 109 ? -4.299 6.021 26.023 1.00 91.19 109 THR A O 1
ATOM 895 N N . SER A 1 110 ? -6.199 5.255 25.072 1.00 88.56 110 SER A N 1
ATOM 896 C CA . SER A 1 110 ? -6.546 4.263 26.094 1.00 88.56 110 SER A CA 1
ATOM 897 C C . SER A 1 110 ? -6.119 2.844 25.722 1.00 88.56 110 SER A C 1
ATOM 899 O O . SER A 1 110 ? -6.076 1.980 26.589 1.00 88.56 110 SER A O 1
ATOM 901 N N . GLY A 1 111 ? -5.792 2.595 24.452 1.00 88.56 111 GLY A N 1
ATOM 902 C CA . GLY A 1 111 ? -5.384 1.275 23.986 1.00 88.56 111 GLY A CA 1
ATOM 903 C C . GLY A 1 111 ? -5.209 1.193 22.473 1.00 88.56 111 GLY A C 1
ATOM 904 O O . GLY A 1 111 ? -5.314 2.193 21.756 1.00 88.56 111 GLY A O 1
ATOM 905 N N . ALA A 1 112 ? -4.949 -0.021 21.997 1.00 89.69 112 ALA A N 1
ATOM 906 C CA . ALA A 1 112 ? -4.852 -0.353 20.583 1.00 89.69 112 ALA A CA 1
ATOM 907 C C . ALA A 1 112 ? -5.769 -1.536 20.257 1.00 89.69 112 ALA A C 1
ATOM 909 O O . ALA A 1 112 ? -5.900 -2.455 21.061 1.00 89.69 112 ALA A O 1
ATOM 910 N N . VAL A 1 113 ? -6.391 -1.512 19.080 1.00 90.50 113 VAL A N 1
ATOM 911 C CA . VAL A 1 113 ? -7.274 -2.581 18.598 1.00 90.50 113 VAL A CA 1
ATOM 912 C C . VAL A 1 113 ? -6.884 -2.940 17.173 1.00 90.50 113 VAL A C 1
ATOM 914 O O . VAL A 1 113 ? -6.727 -2.055 16.327 1.00 90.50 113 VAL A O 1
ATOM 917 N N . GLN A 1 114 ? -6.726 -4.235 16.910 1.00 92.12 114 GLN A N 1
ATOM 918 C CA . GLN A 1 114 ? -6.531 -4.748 15.562 1.00 92.12 114 GLN A CA 1
ATOM 919 C C . GLN A 1 114 ? -7.894 -4.917 14.887 1.00 92.12 114 GLN A C 1
ATOM 921 O O . GLN A 1 114 ? -8.806 -5.550 15.421 1.00 92.12 114 GLN A O 1
ATOM 926 N N . VAL A 1 115 ? -8.035 -4.319 13.711 1.00 91.50 115 VAL A N 1
ATOM 927 C CA . VAL A 1 115 ? -9.275 -4.307 12.945 1.00 91.50 115 VAL A CA 1
ATOM 928 C C . VAL A 1 115 ? -9.051 -5.007 11.617 1.00 91.50 115 VAL A C 1
ATOM 930 O O . VAL A 1 115 ? -8.115 -4.692 10.878 1.00 91.50 115 VAL A O 1
ATOM 933 N N . GLU A 1 116 ? -9.957 -5.927 11.308 1.00 93.88 116 GLU A N 1
ATOM 934 C CA . GLU A 1 116 ? -10.137 -6.467 9.972 1.00 93.88 116 GLU A CA 1
ATOM 935 C C . GLU A 1 116 ? -11.472 -5.960 9.425 1.00 93.88 116 GLU A C 1
ATOM 937 O O . GLU A 1 116 ? -12.540 -6.216 9.979 1.00 93.88 116 GLU A O 1
ATOM 942 N N . ALA A 1 117 ? -11.420 -5.175 8.356 1.00 93.12 117 ALA A N 1
ATOM 943 C CA . ALA A 1 117 ? -12.592 -4.552 7.761 1.00 93.12 117 ALA A CA 1
ATOM 944 C C . ALA A 1 117 ? -12.676 -4.888 6.279 1.00 93.12 117 ALA A C 1
ATOM 946 O O . ALA A 1 117 ? -11.670 -4.943 5.580 1.00 93.12 117 ALA A O 1
ATOM 947 N N . LYS A 1 118 ? -13.888 -5.070 5.774 1.00 94.06 118 LYS A N 1
ATOM 948 C CA . LYS A 1 118 ? -14.148 -5.332 4.363 1.00 94.06 118 LYS A CA 1
ATOM 949 C C . LYS A 1 118 ? -14.954 -4.184 3.791 1.00 94.06 118 LYS A C 1
ATOM 951 O O . LYS A 1 118 ? -16.056 -3.893 4.264 1.00 94.06 118 LYS A O 1
ATOM 956 N N . VAL A 1 119 ? -14.422 -3.539 2.763 1.00 93.50 119 VAL A N 1
ATOM 957 C CA . VAL A 1 119 ? -15.066 -2.410 2.089 1.00 93.50 119 VAL A CA 1
ATOM 958 C C . VAL A 1 119 ? -15.364 -2.751 0.641 1.00 93.50 119 VAL A C 1
ATOM 960 O O . VAL A 1 119 ? -14.569 -3.397 -0.035 1.00 93.50 119 VAL A O 1
ATOM 963 N N . ALA A 1 120 ? -16.512 -2.309 0.146 1.00 94.06 120 ALA A N 1
ATOM 964 C CA . ALA A 1 120 ? -16.907 -2.499 -1.242 1.00 94.06 120 ALA A CA 1
ATOM 965 C C . ALA A 1 120 ? -17.141 -1.151 -1.918 1.00 94.06 120 ALA A C 1
ATOM 967 O O . ALA A 1 120 ? -17.586 -0.189 -1.288 1.00 94.06 120 ALA A O 1
ATOM 968 N N . LYS A 1 121 ? -16.853 -1.082 -3.218 1.00 92.50 121 LYS A N 1
ATOM 969 C CA . LYS A 1 121 ? -17.115 0.106 -4.033 1.00 92.50 121 LYS A CA 1
ATOM 970 C C . LYS A 1 121 ? -18.503 0.001 -4.652 1.00 92.50 121 LYS A C 1
ATOM 972 O O . LYS A 1 121 ? -18.801 -0.959 -5.365 1.00 92.50 121 LYS A O 1
ATOM 977 N N . GLY A 1 122 ? -19.360 0.978 -4.369 1.00 89.69 122 GLY A N 1
ATOM 978 C CA . GLY A 1 122 ? -20.717 1.052 -4.907 1.00 89.69 122 GLY A CA 1
ATOM 979 C C . GLY A 1 122 ? -20.757 1.503 -6.366 1.00 89.69 122 GLY A C 1
ATOM 980 O O . GLY A 1 122 ? -19.792 2.053 -6.895 1.00 89.69 122 GLY A O 1
ATOM 981 N N . SER A 1 123 ? -21.917 1.347 -7.008 1.00 87.94 123 SER A N 1
ATOM 982 C CA . SER A 1 123 ? -22.148 1.766 -8.403 1.00 87.94 123 SER A CA 1
ATOM 983 C C . SER A 1 123 ? -21.956 3.270 -8.638 1.00 87.94 123 SER A C 1
ATOM 985 O O . SER A 1 123 ? -21.655 3.687 -9.751 1.00 87.94 123 SER A O 1
ATOM 987 N N . ARG A 1 124 ? -22.087 4.085 -7.583 1.00 87.12 124 ARG A N 1
ATOM 988 C CA . ARG A 1 124 ? -21.838 5.538 -7.590 1.00 87.12 124 ARG A CA 1
ATOM 989 C C . ARG A 1 124 ? -20.384 5.917 -7.279 1.00 87.12 124 ARG A C 1
ATOM 991 O O . ARG A 1 124 ? -20.090 7.092 -7.108 1.00 87.12 124 ARG A O 1
ATOM 998 N N . GLY A 1 125 ? -19.488 4.938 -7.154 1.00 86.06 125 GLY A N 1
ATOM 999 C CA . GLY A 1 125 ? -18.060 5.152 -6.917 1.00 86.06 125 GLY A CA 1
ATOM 1000 C C . GLY A 1 125 ? -17.645 5.351 -5.456 1.00 86.06 125 GLY A C 1
ATOM 1001 O O . GLY A 1 125 ? -16.449 5.315 -5.187 1.00 86.06 125 GLY A O 1
ATOM 1002 N N . GLY A 1 126 ? -18.587 5.510 -4.522 1.00 89.06 126 GLY A N 1
ATOM 1003 C CA . GLY A 1 126 ? -18.290 5.602 -3.088 1.00 89.06 126 GLY A CA 1
ATOM 1004 C C . GLY A 1 126 ? -17.964 4.243 -2.464 1.00 89.06 126 GLY A C 1
ATOM 1005 O O . GLY A 1 126 ? -18.580 3.235 -2.825 1.00 89.06 126 GLY A O 1
ATOM 1006 N N . TRP A 1 127 ? -17.015 4.221 -1.528 1.00 91.88 127 TRP A N 1
ATOM 1007 C CA . TRP A 1 127 ? -16.714 3.044 -0.715 1.00 91.88 127 TRP A CA 1
ATOM 1008 C C . TRP A 1 127 ? -17.653 2.971 0.486 1.00 91.88 127 TRP A C 1
ATOM 1010 O O . TRP A 1 127 ? -17.987 3.986 1.094 1.00 91.88 127 TRP A O 1
ATOM 1020 N N . TYR A 1 128 ? -18.091 1.765 0.827 1.00 91.75 128 TYR A N 1
ATOM 1021 C CA . TYR A 1 128 ? -18.909 1.519 2.005 1.00 91.75 128 TYR A CA 1
ATOM 1022 C C . TYR A 1 128 ? -18.429 0.273 2.736 1.00 91.75 128 TYR A C 1
ATOM 1024 O O . TYR A 1 128 ? -17.861 -0.653 2.150 1.00 91.75 128 TYR A O 1
ATOM 1032 N N . LEU A 1 129 ? -18.652 0.277 4.043 1.00 91.19 129 LEU A N 1
ATOM 1033 C CA . LEU A 1 129 ? -18.283 -0.812 4.923 1.00 91.19 129 LEU A CA 1
ATOM 1034 C C . LEU A 1 129 ? -19.278 -1.965 4.757 1.00 91.19 129 LEU A C 1
ATOM 1036 O O . LEU A 1 129 ? -20.485 -1.757 4.861 1.00 91.19 129 LEU A O 1
ATOM 1040 N N . THR A 1 130 ? -18.771 -3.164 4.486 1.00 90.19 130 THR A N 1
ATOM 1041 C CA . THR A 1 130 ? -19.592 -4.380 4.352 1.00 90.19 130 THR A CA 1
ATOM 1042 C C . THR A 1 130 ? -19.525 -5.241 5.601 1.00 90.19 130 THR A C 1
ATOM 1044 O O . THR A 1 130 ? -20.559 -5.662 6.107 1.00 90.19 130 THR A O 1
ATOM 1047 N N . GLU A 1 131 ? -18.322 -5.459 6.129 1.00 89.50 131 GLU A N 1
ATOM 1048 C CA . GLU A 1 131 ? -18.081 -6.270 7.321 1.00 89.50 131 GLU A CA 1
ATOM 1049 C C . GLU A 1 131 ? -16.972 -5.613 8.154 1.00 89.50 131 GLU A C 1
ATOM 1051 O O . GLU A 1 131 ? -16.023 -5.047 7.605 1.00 89.50 131 GLU A O 1
ATOM 1056 N N . THR A 1 132 ? -17.086 -5.693 9.478 1.00 86.44 132 THR A N 1
ATOM 1057 C CA . THR A 1 132 ? -16.021 -5.327 10.422 1.00 86.44 132 THR A CA 1
ATOM 1058 C C . THR A 1 132 ? -15.897 -6.402 11.473 1.00 86.44 132 THR A C 1
ATOM 1060 O O . THR A 1 132 ? -16.865 -6.690 12.176 1.00 86.44 132 THR A O 1
ATOM 1063 N N . ALA A 1 133 ? -14.702 -6.962 11.584 1.00 84.19 133 ALA A N 1
ATOM 1064 C CA . ALA A 1 133 ? -14.316 -7.892 12.618 1.00 84.19 133 ALA A CA 1
ATOM 1065 C C . ALA A 1 133 ? -13.214 -7.261 13.473 1.00 84.19 133 ALA A C 1
ATOM 1067 O O . ALA A 1 133 ? -12.219 -6.726 12.979 1.00 84.19 133 ALA A O 1
ATOM 1068 N N . GLU A 1 134 ? -13.402 -7.332 14.783 1.00 78.19 134 GLU A N 1
ATOM 1069 C CA . GLU A 1 134 ? -12.337 -7.062 15.733 1.00 78.19 134 GLU A CA 1
ATOM 1070 C C . GLU A 1 134 ? -11.511 -8.334 15.881 1.00 78.19 134 GLU A C 1
ATOM 1072 O O . GLU A 1 134 ? -12.023 -9.370 16.311 1.00 78.19 134 GLU A O 1
ATOM 1077 N N . VAL A 1 135 ? -10.236 -8.260 15.511 1.00 71.12 135 VAL A N 1
ATOM 1078 C CA . VAL A 1 135 ? -9.302 -9.348 15.777 1.00 71.12 135 VAL A CA 1
ATOM 1079 C C . VAL A 1 135 ? -8.810 -9.104 17.198 1.00 71.12 135 VAL A C 1
ATOM 1081 O O . VAL A 1 135 ? -8.186 -8.080 17.470 1.00 71.12 135 VAL A O 1
ATOM 1084 N N . SER A 1 136 ? -9.227 -9.978 18.118 1.00 57.97 136 SER A N 1
ATOM 1085 C CA . SER A 1 136 ? -9.044 -9.850 19.570 1.00 57.97 136 SER A CA 1
ATOM 1086 C C . SER A 1 136 ? -7.648 -9.353 19.973 1.00 57.97 136 SER A C 1
ATOM 1088 O O . SER A 1 136 ? -6.671 -9.650 19.284 1.00 57.97 136 SER A O 1
ATOM 1090 N N . PRO A 1 137 ? -7.535 -8.616 21.096 1.00 51.56 137 PRO A N 1
ATOM 1091 C CA . PRO A 1 137 ? -6.305 -7.934 21.473 1.00 51.56 137 PRO A CA 1
ATOM 1092 C C . PRO A 1 137 ? -5.119 -8.900 21.536 1.00 51.56 137 PRO A C 1
ATOM 1094 O O . PRO A 1 137 ? -5.145 -9.910 22.241 1.00 51.56 137 PRO A O 1
ATOM 1097 N N . LEU A 1 138 ? -4.055 -8.552 20.812 1.00 51.16 138 LEU A N 1
ATOM 1098 C CA . LEU A 1 138 ? -2.714 -9.026 21.119 1.00 51.16 138 LEU A CA 1
ATOM 1099 C C . LEU A 1 138 ? -2.405 -8.539 22.546 1.00 51.16 138 LEU A C 1
ATOM 1101 O O . LEU A 1 138 ? -2.155 -7.351 22.736 1.00 51.16 138 LEU A O 1
ATOM 1105 N N . TYR A 1 139 ? -2.438 -9.477 23.496 1.00 45.22 139 TYR A N 1
ATOM 1106 C CA . TYR A 1 139 ? -2.046 -9.402 24.915 1.00 45.22 139 TYR A CA 1
ATOM 1107 C C . TYR A 1 139 ? -3.152 -9.117 25.958 1.00 45.22 139 TYR A C 1
ATOM 1109 O O . TYR A 1 139 ? -3.701 -8.020 26.041 1.00 45.22 139 TYR A O 1
ATOM 1117 N N . ASN A 1 140 ? -3.400 -10.144 26.791 1.00 38.12 140 ASN A N 1
ATOM 1118 C CA . ASN A 1 140 ? -3.589 -10.005 28.244 1.00 38.12 140 ASN A CA 1
ATOM 1119 C C . ASN A 1 140 ? -2.222 -9.780 28.899 1.00 38.12 140 ASN A C 1
ATOM 1121 O O . ASN A 1 140 ? -1.250 -10.404 28.409 1.00 38.12 140 ASN A O 1
#

Foldseek 3Di:
DVVVVVVVVVVVVVVCVVCVVQCPDPVSVVVVVVVVVVVVVVVVVVVVVVVVPPPPDQAPLQVQQVVQVVPDPVVCVQQPAWDDKADDPVQGFDNPDAQTWYWIWTHHDRGIWTKIWTWGQDPVRDIDTDDIDTPDDPDD

Sequence (140 aa):
MAKAVIILFVVSGVLYFLFYPFLKNRVNRKKTLRWFLIVYGAALLFSTISYYFSEEKPPESFLQGVELVKQQPQLTSKIGQFKQVVYNNEDLPRPSDNPAILKFTLQGTSGAVQVEAKVAKGSRGGWYLTETAEVSPLYN